Protein AF-A0A3L7ZIE4-F1 (afdb_monomer_lite)

Organism: Parabacteroides distasonis (NCBI:txid823)

Radius of gyration: 24.06 Å; chains: 1; bounding box: 63×43×55 Å

pLDDT: mean 78.97, std 18.94, range [35.62, 97.81]

Sequence (149 aa):
MTKRKLSDFELNKENPFAKQALVNIGSALVSKSVKGTNKDESAILKAVDGNGEILGNSVFIRNKAVDTESFAKFFLAGFKAFFDLKPASIKVFKYILGQLKPNQDSFMFFMDECKEETGYSEVSIFRALGELCSAEIIARGRADIEYYI

Structure (mmCIF, N/CA/C/O backbone):
data_AF-A0A3L7ZIE4-F1
#
_entry.id   AF-A0A3L7ZIE4-F1
#
loop_
_atom_site.group_PDB
_atom_site.id
_atom_site.type_symbol
_atom_site.label_atom_id
_atom_site.label_alt_id
_atom_site.label_comp_id
_atom_site.label_asym_id
_atom_site.label_entity_id
_atom_site.label_seq_id
_atom_site.pdbx_PDB_ins_code
_atom_site.Cartn_x
_atom_site.Cartn_y
_atom_site.Cartn_z
_atom_site.occupancy
_atom_site.B_iso_or_equiv
_atom_site.auth_seq_id
_atom_site.auth_comp_id
_atom_site.auth_asym_id
_atom_site.auth_atom_id
_atom_site.pdbx_PDB_model_num
ATOM 1 N N . MET A 1 1 ? 19.463 -10.732 -2.008 1.00 48.50 1 MET A N 1
ATOM 2 C CA . MET A 1 1 ? 18.109 -11.254 -2.288 1.00 48.50 1 MET A CA 1
ATOM 3 C C . MET A 1 1 ? 17.791 -11.008 -3.751 1.00 48.50 1 MET A C 1
ATOM 5 O O . MET A 1 1 ? 17.935 -9.879 -4.210 1.00 48.50 1 MET A O 1
ATOM 9 N N . THR A 1 2 ? 17.455 -12.048 -4.507 1.00 50.16 2 THR A N 1
ATOM 10 C CA . THR A 1 2 ? 17.083 -11.929 -5.923 1.00 50.16 2 THR A CA 1
ATOM 11 C C . THR A 1 2 ? 15.807 -11.093 -6.016 1.00 50.16 2 THR A C 1
ATOM 13 O O . THR A 1 2 ? 14.795 -11.472 -5.432 1.00 50.16 2 THR A O 1
ATOM 16 N N . LYS A 1 3 ? 15.863 -9.927 -6.674 1.00 62.47 3 LYS A N 1
ATOM 17 C CA . LYS A 1 3 ? 14.702 -9.037 -6.832 1.00 62.47 3 LYS A CA 1
ATOM 18 C C . LYS A 1 3 ? 13.630 -9.762 -7.648 1.00 62.47 3 LYS A C 1
ATOM 20 O O . LYS A 1 3 ? 13.788 -9.887 -8.861 1.00 62.47 3 LYS A O 1
ATOM 25 N N . ARG A 1 4 ? 12.576 -10.236 -6.983 1.00 79.50 4 ARG A N 1
ATOM 26 C CA . ARG A 1 4 ? 11.387 -10.781 -7.646 1.00 79.50 4 ARG A CA 1
ATOM 27 C C . ARG A 1 4 ? 10.641 -9.647 -8.337 1.00 79.50 4 ARG A C 1
ATOM 29 O O . ARG A 1 4 ? 10.575 -8.529 -7.821 1.00 79.50 4 ARG A O 1
ATOM 36 N N . LYS A 1 5 ? 10.129 -9.916 -9.529 1.00 89.12 5 LYS A N 1
ATOM 37 C CA . LYS A 1 5 ? 9.246 -9.000 -10.252 1.00 89.12 5 LYS A CA 1
ATOM 38 C C . LYS A 1 5 ? 7.830 -9.159 -9.7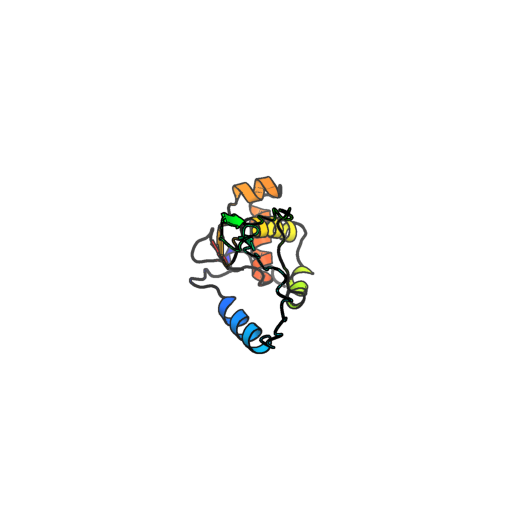14 1.00 89.12 5 LYS A C 1
ATOM 40 O O . LYS A 1 5 ? 7.485 -10.203 -9.177 1.00 89.12 5 LYS A O 1
ATOM 45 N N . LEU A 1 6 ? 6.987 -8.146 -9.910 1.00 92.12 6 LEU A N 1
ATOM 46 C CA . LEU A 1 6 ? 5.582 -8.207 -9.494 1.00 92.12 6 LEU A CA 1
ATOM 47 C C . LEU A 1 6 ? 4.835 -9.412 -10.102 1.00 92.12 6 LEU A C 1
ATOM 49 O O . LEU A 1 6 ? 4.017 -10.035 -9.434 1.00 92.12 6 LEU A O 1
ATOM 53 N N . SER A 1 7 ? 5.164 -9.772 -11.344 1.00 91.12 7 SER A N 1
ATOM 54 C CA . SER A 1 7 ? 4.608 -10.935 -12.047 1.00 91.12 7 SER A CA 1
ATOM 55 C C . SER A 1 7 ? 4.915 -12.275 -11.382 1.00 91.12 7 SER A C 1
ATOM 57 O O . SER A 1 7 ? 4.198 -13.237 -11.624 1.00 91.12 7 SER A O 1
ATOM 59 N N . ASP A 1 8 ? 5.975 -12.343 -10.573 1.00 92.75 8 ASP A N 1
ATOM 60 C CA . ASP A 1 8 ? 6.412 -13.579 -9.921 1.00 92.75 8 ASP A CA 1
ATOM 61 C C . ASP A 1 8 ? 5.555 -13.896 -8.681 1.00 92.75 8 ASP A C 1
ATOM 63 O O . ASP A 1 8 ? 5.686 -14.969 -8.097 1.00 92.75 8 ASP A O 1
ATOM 67 N N . PHE A 1 9 ? 4.697 -12.959 -8.258 1.00 93.69 9 PHE A N 1
ATOM 68 C CA . PHE A 1 9 ? 3.767 -13.133 -7.147 1.00 93.69 9 PHE A CA 1
ATOM 69 C C . PHE A 1 9 ? 2.410 -13.629 -7.646 1.00 93.69 9 PHE A C 1
ATOM 71 O O . PHE A 1 9 ? 1.852 -13.095 -8.612 1.00 93.69 9 PHE A O 1
ATOM 78 N N . GLU A 1 10 ? 1.875 -14.628 -6.946 1.00 93.31 10 GLU A N 1
ATOM 79 C CA . GLU A 1 10 ? 0.582 -15.248 -7.232 1.00 93.31 10 GLU A CA 1
ATOM 80 C C . GLU A 1 10 ? -0.589 -14.295 -6.948 1.00 93.31 10 GLU A C 1
ATOM 82 O O . GLU A 1 10 ? -0.519 -13.434 -6.068 1.00 93.31 10 GLU A O 1
ATOM 87 N N . LEU A 1 11 ? -1.676 -14.466 -7.704 1.00 95.19 11 LEU A N 1
ATOM 88 C CA . LEU A 1 11 ? -2.951 -13.793 -7.459 1.00 95.19 11 LEU A CA 1
ATOM 89 C C . LEU A 1 11 ? -3.705 -14.525 -6.344 1.00 95.19 11 LEU A C 1
ATOM 91 O O . LEU A 1 11 ? -3.898 -15.741 -6.418 1.00 95.19 11 LEU A O 1
ATOM 95 N N . ASN A 1 12 ? -4.171 -13.791 -5.336 1.00 95.44 12 ASN A N 1
ATOM 96 C CA . ASN A 1 12 ? -4.867 -14.363 -4.187 1.00 95.44 12 ASN A CA 1
ATOM 97 C C . ASN A 1 12 ? -6.378 -14.133 -4.299 1.00 95.44 12 ASN A C 1
ATOM 99 O O . ASN A 1 12 ? -6.830 -13.016 -4.535 1.00 95.44 12 ASN A O 1
ATOM 103 N N . LYS A 1 13 ? -7.178 -15.190 -4.103 1.00 92.38 13 LYS A N 1
ATOM 104 C CA . LYS A 1 13 ? -8.650 -15.077 -4.045 1.00 92.38 13 LYS A CA 1
ATOM 105 C C . LYS A 1 13 ? -9.156 -14.507 -2.717 1.00 92.38 13 LYS A C 1
ATOM 107 O O . LYS A 1 13 ? -10.253 -13.963 -2.673 1.00 92.38 13 LYS A O 1
ATOM 112 N N . GLU A 1 14 ? -8.374 -14.684 -1.658 1.00 91.31 14 GLU A N 1
ATOM 113 C CA . GLU A 1 14 ? -8.664 -14.256 -0.291 1.00 91.31 14 GLU A CA 1
ATOM 114 C C . GLU A 1 14 ? -7.427 -13.564 0.284 1.00 91.31 14 GLU A C 1
ATOM 116 O O . GLU A 1 14 ? -6.312 -13.830 -0.167 1.00 91.31 14 GLU A O 1
ATOM 121 N N . ASN A 1 15 ? -7.606 -12.713 1.297 1.00 91.69 15 ASN A N 1
ATOM 122 C CA . ASN A 1 15 ? -6.498 -11.994 1.914 1.00 91.69 15 ASN A CA 1
ATOM 123 C C . ASN A 1 15 ? -5.513 -12.964 2.614 1.00 91.69 15 ASN A C 1
ATOM 125 O O . ASN A 1 15 ? -5.889 -13.602 3.607 1.00 91.69 15 ASN A O 1
ATOM 129 N N . PRO A 1 16 ? -4.242 -13.056 2.170 1.00 91.31 16 PRO A N 1
ATOM 130 C CA . PRO A 1 16 ? -3.253 -13.924 2.807 1.00 91.31 16 PRO A CA 1
ATOM 131 C C . PRO A 1 16 ? -2.863 -13.464 4.224 1.00 91.31 16 PRO A C 1
ATOM 133 O O . PRO A 1 16 ? -2.457 -14.290 5.043 1.00 91.31 16 PRO A O 1
ATOM 136 N N . PHE A 1 17 ? -3.039 -12.181 4.553 1.00 88.06 17 PHE A N 1
ATOM 137 C CA . PHE A 1 17 ? -2.705 -11.606 5.861 1.00 88.06 17 PHE A CA 1
ATOM 138 C C . PHE A 1 17 ? -3.762 -11.897 6.935 1.00 88.06 17 PHE A C 1
ATOM 140 O O . PHE A 1 17 ? -3.443 -11.936 8.127 1.00 88.06 17 PHE A O 1
ATOM 147 N N . ALA A 1 18 ? -5.009 -12.179 6.538 1.00 81.38 18 ALA A N 1
ATOM 148 C CA . ALA A 1 18 ? -6.122 -12.381 7.468 1.00 81.38 18 ALA A CA 1
ATOM 149 C C . ALA A 1 18 ? -5.863 -13.524 8.465 1.00 81.38 18 ALA A C 1
ATOM 151 O O . ALA A 1 18 ? -6.157 -13.407 9.657 1.00 81.38 18 ALA A O 1
ATOM 152 N N . LYS A 1 19 ? -5.248 -14.623 8.006 1.00 71.06 19 LYS A N 1
ATOM 153 C CA . LYS A 1 19 ? -4.941 -15.779 8.865 1.00 71.06 19 LYS A CA 1
ATOM 154 C C . LYS A 1 19 ? -3.894 -15.446 9.930 1.00 71.06 19 LYS A C 1
ATOM 156 O O . LYS A 1 19 ? -4.061 -15.843 11.079 1.00 71.06 19 LYS A O 1
ATOM 161 N N . GLN A 1 20 ? -2.846 -14.702 9.574 1.00 66.88 20 GLN A N 1
ATOM 162 C CA . GLN A 1 20 ? -1.809 -14.283 10.525 1.00 66.88 20 GLN A CA 1
ATOM 163 C C . GLN A 1 20 ? -2.333 -13.240 11.521 1.00 66.88 20 GLN A C 1
ATOM 165 O O . GLN A 1 20 ? -2.008 -13.302 12.709 1.00 66.88 20 GLN A O 1
ATOM 170 N N . ALA A 1 21 ? -3.192 -12.320 11.072 1.00 64.38 21 ALA A N 1
ATOM 171 C CA . ALA A 1 21 ? -3.787 -11.300 11.931 1.00 64.38 21 ALA A CA 1
ATOM 172 C C . ALA A 1 21 ? -4.634 -11.907 13.065 1.00 64.38 21 ALA A C 1
ATOM 174 O O . ALA A 1 21 ? -4.510 -11.483 14.215 1.00 64.38 21 ALA A O 1
ATOM 175 N N . LEU A 1 22 ? -5.438 -12.939 12.778 1.00 59.56 22 LEU A N 1
ATOM 176 C CA . LEU A 1 22 ? -6.265 -13.621 13.784 1.00 59.56 22 LEU A CA 1
ATOM 177 C C . LEU A 1 22 ? -5.433 -14.247 14.915 1.00 59.56 22 LEU A C 1
ATOM 179 O O . LEU A 1 22 ? -5.803 -14.136 16.086 1.00 59.56 22 LEU A O 1
ATOM 183 N N . VAL A 1 23 ? -4.288 -14.852 14.583 1.00 58.88 23 VAL A N 1
ATOM 184 C CA . VAL A 1 23 ? -3.374 -15.444 15.577 1.00 58.88 23 VAL A CA 1
ATOM 185 C C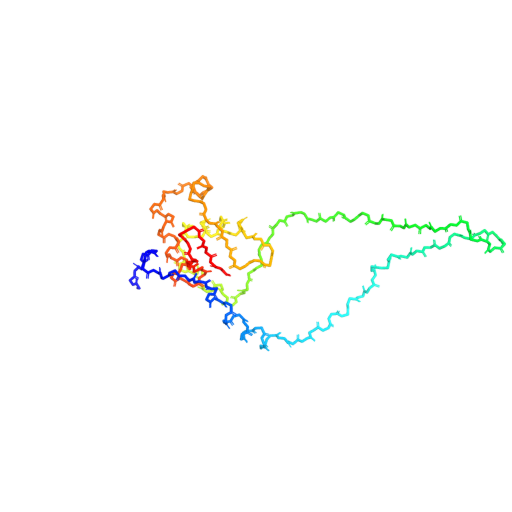 . VAL A 1 23 ? -2.777 -14.364 16.484 1.00 58.88 23 VAL A C 1
ATOM 187 O O . VAL A 1 23 ? -2.733 -14.532 17.704 1.00 58.88 23 VAL A O 1
ATOM 190 N N . ASN A 1 24 ? -2.393 -13.219 15.915 1.00 57.06 24 ASN A N 1
ATOM 191 C CA . ASN A 1 24 ? -1.818 -12.112 16.678 1.00 57.06 24 ASN A CA 1
ATOM 192 C C . ASN A 1 24 ? -2.855 -11.426 17.586 1.00 57.06 24 ASN A C 1
ATOM 194 O O . ASN A 1 24 ? -2.551 -11.134 18.744 1.00 57.06 24 ASN A O 1
ATOM 198 N N . ILE A 1 25 ? -4.094 -11.231 17.116 1.00 55.44 25 ILE A N 1
ATOM 199 C CA . ILE A 1 25 ? -5.181 -10.638 17.917 1.00 55.44 25 ILE A CA 1
ATOM 200 C C . ILE A 1 25 ? -5.531 -11.524 19.118 1.00 55.44 25 ILE A C 1
ATOM 202 O O . ILE A 1 25 ? -5.680 -11.007 20.226 1.00 55.44 25 ILE A O 1
ATOM 206 N N . GLY A 1 26 ? -5.602 -12.848 18.933 1.00 50.28 26 GLY A N 1
ATOM 207 C CA . GLY A 1 26 ? -5.886 -13.792 20.021 1.00 50.28 26 GLY A CA 1
ATOM 208 C C . GLY A 1 26 ? -4.897 -13.689 21.189 1.00 50.28 26 GLY A C 1
ATOM 209 O O . GLY A 1 26 ? -5.289 -13.836 22.342 1.00 50.28 26 GLY A O 1
ATOM 210 N N . SER A 1 27 ? -3.634 -13.355 20.902 1.00 50.50 27 SER A N 1
ATOM 211 C CA . SER A 1 27 ? -2.595 -13.137 21.920 1.00 50.50 27 SER A CA 1
ATOM 212 C C . SER A 1 27 ? -2.606 -11.735 22.555 1.00 50.50 27 SER A C 1
ATOM 214 O O . SER A 1 27 ? -2.110 -11.560 23.667 1.00 50.50 27 SER A O 1
ATOM 216 N N . ALA A 1 28 ? -3.182 -10.735 21.875 1.00 48.81 28 ALA A N 1
ATOM 217 C CA . ALA A 1 28 ? -3.180 -9.326 22.282 1.00 48.81 28 ALA A CA 1
ATOM 218 C C . ALA A 1 28 ? -4.480 -8.862 22.967 1.00 48.81 28 ALA A C 1
ATOM 220 O O . ALA A 1 28 ? -4.531 -7.741 23.480 1.00 48.81 28 ALA A O 1
ATOM 221 N N . LEU A 1 29 ? -5.518 -9.707 23.014 1.00 44.50 29 LEU A N 1
ATOM 222 C CA . LEU A 1 29 ? -6.772 -9.484 23.747 1.00 44.50 29 LEU A CA 1
ATOM 223 C C . LEU A 1 29 ? -6.567 -9.553 25.275 1.00 44.50 29 LEU A C 1
ATOM 225 O O . LEU A 1 29 ? -7.247 -10.278 25.993 1.00 44.50 29 LEU A O 1
ATOM 229 N N . VAL A 1 30 ? -5.652 -8.749 25.814 1.00 46.59 30 VAL A N 1
ATOM 230 C CA . VAL A 1 30 ? -5.733 -8.342 27.215 1.00 46.59 30 VAL A CA 1
ATOM 231 C C . VAL A 1 30 ? -6.787 -7.247 27.250 1.00 46.59 30 VAL A C 1
ATOM 233 O O . VAL A 1 30 ? -6.523 -6.109 26.863 1.00 46.59 30 VAL A O 1
ATOM 236 N N . SER A 1 31 ? -8.007 -7.598 27.658 1.00 49.03 31 SER A N 1
ATOM 237 C CA . SER A 1 31 ? -9.114 -6.657 27.816 1.00 49.03 31 SER A CA 1
ATOM 238 C C . SER A 1 31 ? -8.735 -5.568 28.826 1.00 49.03 31 SER A C 1
ATOM 240 O O . SER A 1 31 ? -8.995 -5.675 30.025 1.00 49.03 31 SER A O 1
ATOM 242 N N . LYS A 1 32 ? -8.110 -4.484 28.367 1.00 48.44 32 LYS A N 1
ATOM 243 C CA . LYS A 1 32 ? -8.054 -3.252 29.145 1.00 48.44 32 LYS A CA 1
ATOM 244 C C . LYS A 1 32 ? -9.423 -2.608 29.028 1.00 48.44 32 LYS A C 1
ATOM 246 O O . LYS A 1 32 ? -9.708 -1.893 28.074 1.00 48.44 32 LYS A O 1
ATOM 251 N N . SER A 1 33 ? -10.268 -2.892 30.014 1.00 41.12 33 SER A N 1
ATOM 252 C CA . SER A 1 33 ? -11.475 -2.120 30.279 1.00 41.12 33 SER A CA 1
ATOM 253 C C . SER A 1 33 ? -11.049 -0.690 30.601 1.00 41.12 33 SER A C 1
ATOM 255 O O . SER A 1 33 ? -10.780 -0.346 31.752 1.00 41.12 33 SER A O 1
ATOM 257 N N . VAL A 1 34 ? -10.950 0.152 29.577 1.00 46.12 34 VAL A N 1
ATOM 258 C CA . VAL A 1 34 ? -10.878 1.593 29.773 1.00 46.12 34 VAL A CA 1
ATOM 259 C C . VAL A 1 34 ? -12.256 1.984 30.285 1.00 46.12 34 VAL A C 1
ATOM 261 O O . VAL A 1 34 ? -13.220 2.013 29.524 1.00 46.12 34 VAL A O 1
ATOM 264 N N . LYS A 1 35 ? -12.373 2.226 31.597 1.00 35.62 35 LYS A N 1
ATOM 265 C CA . LYS A 1 35 ? -13.508 2.974 32.137 1.00 35.62 35 LYS A CA 1
ATOM 266 C C . LYS A 1 35 ? -13.452 4.338 31.465 1.00 35.62 35 LYS A C 1
ATOM 268 O O . LYS A 1 35 ? -12.715 5.213 31.911 1.00 35.62 35 LYS A O 1
ATOM 273 N N . GLY A 1 36 ? -14.196 4.495 30.374 1.00 36.59 36 GLY A N 1
ATOM 274 C CA . GLY A 1 36 ? -14.615 5.809 29.937 1.00 36.59 36 GLY A CA 1
ATOM 275 C C . GLY A 1 36 ? -15.280 6.434 31.148 1.00 36.59 36 GLY A C 1
ATOM 276 O O . GLY A 1 36 ? -16.306 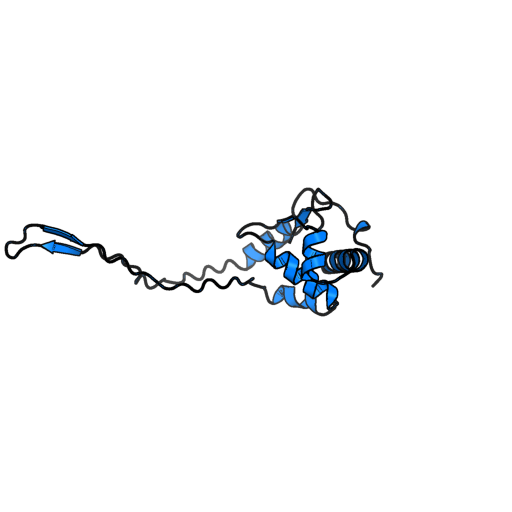5.951 31.626 1.00 36.59 36 GLY A O 1
ATOM 277 N N . THR A 1 37 ? -14.651 7.445 31.729 1.00 39.19 37 THR A N 1
ATOM 278 C CA . THR A 1 37 ? -15.372 8.417 32.531 1.00 39.19 37 THR A CA 1
ATOM 279 C C . THR A 1 37 ? -16.389 9.013 31.572 1.00 39.19 37 THR A C 1
ATOM 281 O O . THR A 1 37 ? -16.068 9.927 30.818 1.00 39.19 37 THR A O 1
ATOM 284 N N . ASN A 1 38 ? -17.579 8.410 31.528 1.00 44.94 38 ASN A N 1
ATOM 285 C CA . ASN A 1 38 ? -18.740 8.908 30.813 1.00 44.94 38 ASN A CA 1
ATOM 286 C C . ASN A 1 38 ? -19.019 10.316 31.348 1.00 44.94 38 ASN A C 1
ATOM 288 O O . ASN A 1 38 ? -19.697 10.496 32.350 1.00 44.94 38 ASN A O 1
ATOM 292 N N . LYS A 1 39 ? -18.408 11.312 30.712 1.00 45.97 39 LYS A N 1
ATOM 293 C CA . LYS A 1 39 ? -18.842 12.707 30.723 1.00 45.97 39 LYS A CA 1
ATOM 294 C C . LYS A 1 39 ? -19.372 13.104 29.342 1.00 45.97 39 LYS A C 1
ATOM 296 O O . LYS A 1 39 ? -19.445 14.288 29.038 1.00 45.97 39 LYS A O 1
ATOM 301 N N . ASP A 1 40 ? -19.768 12.117 28.540 1.00 45.69 40 ASP A N 1
ATOM 302 C CA . ASP A 1 40 ? -20.661 12.293 27.392 1.00 45.69 40 ASP A CA 1
ATOM 303 C C . ASP A 1 40 ? -22.113 12.089 27.853 1.00 45.69 40 ASP A C 1
ATOM 305 O O . ASP A 1 40 ? -22.888 11.326 27.282 1.00 45.69 40 ASP A O 1
ATOM 309 N N . GLU A 1 41 ? -22.485 12.753 28.949 1.00 49.41 41 GLU A N 1
ATOM 310 C CA . GLU A 1 41 ? -23.886 12.886 29.323 1.00 49.41 41 GLU A CA 1
ATOM 311 C C . GLU A 1 41 ? -24.500 13.955 28.419 1.00 49.41 41 GLU A C 1
ATOM 313 O O . GLU A 1 41 ? -24.336 15.158 28.636 1.00 49.41 41 GLU A O 1
ATOM 318 N N . SER A 1 42 ? -25.245 13.528 27.401 1.00 46.69 42 SER A N 1
ATOM 319 C CA . SER A 1 42 ? -26.340 14.340 26.882 1.00 46.69 42 SER A CA 1
ATOM 320 C C . SER A 1 42 ? -27.371 14.482 28.007 1.00 46.69 42 SER A C 1
ATOM 322 O O . SER A 1 42 ? -28.314 13.696 28.109 1.00 46.69 42 SER A O 1
ATOM 324 N N . ALA A 1 43 ? -27.148 15.432 28.914 1.00 51.78 43 ALA A N 1
ATOM 325 C CA . ALA A 1 43 ? -28.082 15.737 29.983 1.00 51.78 43 ALA A CA 1
ATOM 326 C C . ALA A 1 43 ? -29.333 16.367 29.358 1.00 51.78 43 ALA A C 1
ATOM 328 O O . ALA A 1 43 ? -29.333 17.536 28.969 1.00 51.78 43 ALA A O 1
ATOM 329 N N . ILE A 1 44 ? -30.399 15.576 29.221 1.00 52.00 44 ILE A N 1
ATOM 330 C CA . ILE A 1 44 ? -31.727 16.096 28.896 1.00 52.00 44 ILE A CA 1
ATOM 331 C C . ILE A 1 44 ? -32.232 16.777 30.167 1.00 52.00 44 ILE A C 1
ATOM 333 O O . ILE A 1 44 ? -32.661 16.107 31.108 1.00 52.00 44 ILE A O 1
ATOM 337 N N . LEU A 1 45 ? -32.147 18.106 30.222 1.00 57.88 45 LEU A N 1
ATOM 338 C CA . LEU A 1 45 ? -32.737 18.868 31.318 1.00 57.88 45 LEU A CA 1
ATOM 339 C C . LEU A 1 45 ? -34.220 19.097 31.011 1.00 57.88 45 LEU A C 1
ATOM 341 O O . LEU A 1 45 ? -34.578 19.613 29.948 1.00 57.88 45 LEU A O 1
ATOM 345 N N . LYS A 1 46 ? -35.088 18.712 31.950 1.00 55.25 46 LYS A N 1
ATOM 346 C CA . LYS A 1 46 ? -36.509 19.077 31.929 1.00 55.25 46 LYS A CA 1
ATOM 347 C C . LYS A 1 46 ? -36.649 20.474 32.524 1.00 55.25 46 LYS A C 1
ATOM 349 O O . LYS A 1 46 ? -36.287 20.678 33.680 1.00 55.25 46 LYS A O 1
ATOM 354 N N . ALA A 1 47 ? -37.150 21.425 31.743 1.00 59.56 47 ALA A N 1
ATOM 355 C CA . ALA A 1 47 ? -37.501 22.741 32.260 1.00 59.56 47 ALA A CA 1
ATOM 356 C C . ALA A 1 47 ? -38.827 22.625 33.025 1.00 59.56 47 ALA A C 1
ATOM 358 O O . ALA A 1 47 ? -39.804 22.126 32.466 1.00 59.56 47 ALA A O 1
ATOM 359 N N . VAL A 1 48 ? -38.853 23.057 34.288 1.00 61.59 48 VAL A N 1
ATOM 360 C CA . VAL A 1 48 ? -40.065 23.116 35.121 1.00 61.59 48 VAL A CA 1
ATOM 361 C C . VAL A 1 48 ? -40.345 24.555 35.546 1.00 61.59 48 VAL A C 1
ATOM 363 O O . VAL A 1 48 ? -39.405 25.332 35.725 1.00 61.59 48 VAL A O 1
ATOM 366 N N . ASP A 1 49 ? -41.619 24.920 35.667 1.00 61.38 49 ASP A N 1
ATOM 367 C CA . ASP A 1 49 ? -42.039 26.219 36.200 1.00 61.38 49 ASP A CA 1
ATOM 368 C C . ASP A 1 49 ? -41.915 26.276 37.742 1.00 61.38 49 ASP A C 1
ATOM 370 O O . ASP A 1 49 ? -41.543 25.296 38.392 1.00 61.38 49 ASP A O 1
ATOM 374 N N . GLY A 1 50 ? -42.234 27.424 38.351 1.00 63.94 50 GLY A N 1
ATOM 375 C CA . GLY A 1 50 ? -42.170 27.611 39.809 1.00 63.94 50 GLY A CA 1
ATOM 376 C C . GLY A 1 50 ? -43.125 26.729 40.633 1.00 63.94 50 GLY A C 1
ATOM 377 O O . GLY A 1 50 ? -42.934 26.615 41.842 1.00 63.94 50 GLY A O 1
ATOM 378 N N . ASN A 1 51 ? -44.108 26.088 39.994 1.00 70.19 51 ASN A N 1
ATOM 379 C CA . ASN A 1 51 ? -45.069 25.154 40.586 1.00 70.19 51 ASN A CA 1
ATOM 380 C C . ASN A 1 51 ? -44.730 23.680 40.284 1.00 70.19 51 ASN A C 1
ATOM 382 O O . ASN A 1 51 ? -45.397 22.778 40.792 1.00 70.19 51 ASN A O 1
ATOM 386 N N . GLY A 1 52 ? -43.684 23.422 39.493 1.00 61.47 52 GLY A N 1
ATOM 387 C CA . GLY A 1 52 ? -43.219 22.084 39.137 1.00 61.47 52 GLY A CA 1
ATOM 388 C C . GLY A 1 52 ? -43.818 21.507 37.849 1.00 61.47 52 GLY A C 1
ATOM 389 O O . GLY A 1 52 ? -43.587 20.328 37.569 1.00 61.47 52 GLY A O 1
ATOM 390 N N . GLU A 1 53 ? -44.549 22.288 37.045 1.00 65.25 53 GLU A N 1
ATOM 391 C CA . GLU A 1 53 ? -45.075 21.816 35.756 1.00 65.25 53 GLU A CA 1
ATOM 392 C C . GLU A 1 53 ? -43.988 21.815 34.672 1.00 65.25 53 GLU A C 1
ATOM 394 O O . GLU A 1 53 ? -43.212 22.760 34.539 1.00 65.25 53 GLU A O 1
ATOM 399 N N . ILE A 1 54 ? -43.912 20.736 33.882 1.00 66.00 54 ILE A N 1
ATOM 400 C CA . ILE A 1 54 ? -42.876 20.553 32.854 1.00 66.00 54 ILE A CA 1
ATOM 401 C C . ILE A 1 54 ? -43.206 21.418 31.631 1.00 66.00 54 ILE A C 1
ATOM 403 O O . ILE A 1 54 ? -44.131 21.118 30.881 1.00 66.00 54 ILE A O 1
ATOM 407 N N . LEU A 1 55 ? -42.395 22.450 31.397 1.00 59.66 55 LEU A N 1
ATOM 408 C CA . LEU A 1 55 ? -42.535 23.407 30.294 1.00 59.66 55 LEU A CA 1
ATOM 409 C C . LEU A 1 55 ? -41.900 22.915 28.980 1.00 59.66 55 LEU A C 1
ATOM 411 O O . LEU A 1 55 ? -42.217 23.428 27.909 1.00 59.66 55 LEU A O 1
ATOM 415 N N . GLY A 1 56 ? -41.005 21.921 29.036 1.00 59.28 56 GLY A N 1
ATOM 416 C CA . GLY A 1 56 ? -40.394 21.309 27.852 1.00 59.28 56 GLY A CA 1
ATOM 417 C C . GLY A 1 56 ? -39.051 20.624 28.120 1.00 59.28 56 GLY A C 1
ATOM 418 O O . GLY A 1 56 ? -38.481 20.727 29.208 1.00 59.28 56 GLY A O 1
ATOM 419 N N . ASN A 1 57 ? -38.530 19.918 27.110 1.00 60.22 57 ASN A N 1
ATOM 420 C CA . ASN A 1 57 ? -37.196 19.310 27.142 1.00 60.22 57 ASN A CA 1
ATOM 421 C C . ASN A 1 57 ? -36.187 20.255 26.479 1.00 60.22 57 ASN A C 1
ATOM 423 O O . ASN A 1 57 ? -36.372 20.626 25.321 1.00 60.22 57 ASN A O 1
ATOM 427 N N . SER A 1 58 ? -35.110 20.610 27.182 1.00 54.53 58 SER A N 1
ATOM 428 C CA . SER A 1 58 ? -33.992 21.362 26.604 1.00 54.53 58 SER A CA 1
ATOM 429 C C . SER A 1 58 ? -32.842 20.409 26.275 1.00 54.53 58 SER A C 1
ATOM 431 O O . SER A 1 58 ? -32.424 19.616 27.123 1.00 54.53 58 SER A O 1
ATOM 433 N N . VAL A 1 59 ? -32.341 20.462 25.036 1.00 52.38 59 VAL A N 1
ATOM 434 C CA . VAL A 1 59 ? -31.215 19.642 24.562 1.00 52.38 59 VAL A CA 1
ATOM 435 C C . VAL A 1 59 ? -30.011 20.546 24.327 1.00 52.38 59 VAL A C 1
ATOM 437 O O . VAL A 1 59 ? -30.051 21.443 23.488 1.00 52.38 59 VAL A O 1
ATOM 440 N N . PHE A 1 60 ? -28.914 20.287 25.037 1.00 56.75 60 PHE A N 1
ATOM 441 C CA . PHE A 1 60 ? -27.638 20.948 24.777 1.00 56.75 60 PHE A CA 1
ATOM 442 C C . PHE A 1 60 ? -26.896 20.222 23.651 1.00 56.75 60 PHE A C 1
ATOM 444 O O . PHE A 1 60 ? -26.343 19.142 23.852 1.00 56.75 60 PHE A O 1
ATOM 451 N N . ILE A 1 61 ? -26.863 20.823 22.459 1.00 56.38 61 ILE A N 1
ATOM 452 C CA . ILE A 1 61 ? -26.050 20.332 21.340 1.00 56.38 61 ILE A CA 1
ATOM 453 C C . ILE A 1 61 ? -24.649 20.929 21.479 1.00 56.38 61 ILE A C 1
ATOM 455 O O . ILE A 1 61 ? -24.428 22.111 21.210 1.00 56.38 61 ILE A O 1
ATOM 459 N N . ARG A 1 62 ? -23.684 20.119 21.922 1.00 59.09 62 ARG A N 1
ATOM 460 C CA . ARG A 1 62 ? -22.279 20.531 21.974 1.00 59.09 62 ARG A CA 1
ATOM 461 C C . ARG A 1 62 ? -21.616 20.250 20.629 1.00 59.09 62 ARG A C 1
ATOM 463 O O . ARG A 1 62 ? -21.221 19.122 20.350 1.00 59.09 62 ARG A O 1
ATOM 470 N N . ASN A 1 63 ? -21.442 21.290 19.820 1.00 54.69 63 ASN A N 1
ATOM 471 C CA . ASN A 1 63 ? -20.626 21.209 18.611 1.00 54.69 63 ASN A CA 1
ATOM 472 C C . ASN A 1 63 ? -19.150 21.087 19.022 1.00 54.69 63 ASN A C 1
ATOM 474 O O . ASN A 1 63 ? -18.569 22.030 19.561 1.00 54.69 63 ASN A O 1
ATOM 478 N N . LYS A 1 64 ? -18.548 19.912 18.823 1.00 66.44 64 LYS A N 1
ATOM 479 C CA . LYS A 1 64 ? -17.115 19.697 19.040 1.00 66.44 64 LYS A CA 1
ATOM 480 C C . LYS A 1 64 ? -16.405 19.889 17.705 1.00 66.44 64 LYS A C 1
ATOM 482 O O . LYS A 1 64 ? -16.663 19.137 16.771 1.00 66.44 64 LYS A O 1
ATOM 487 N N . ALA A 1 65 ? -15.522 20.882 17.624 1.00 58.59 65 ALA A N 1
ATOM 488 C CA . ALA A 1 65 ? -14.572 20.970 16.524 1.00 58.59 65 ALA A CA 1
ATOM 489 C C . ALA A 1 65 ? -13.687 19.719 16.587 1.00 58.59 65 ALA A C 1
ATOM 491 O O . ALA A 1 65 ? -12.928 19.532 17.540 1.00 58.59 65 ALA A O 1
ATOM 492 N N . VAL A 1 66 ? -13.889 18.814 15.638 1.00 65.75 66 VAL A N 1
ATOM 493 C CA . VAL A 1 66 ? -13.077 17.613 15.471 1.00 65.75 66 VAL A CA 1
ATOM 494 C C . VAL A 1 66 ? -12.031 17.900 14.411 1.00 65.75 66 VAL A C 1
ATOM 496 O O . VAL A 1 66 ? -12.327 18.537 13.401 1.00 65.75 66 VAL A O 1
ATOM 499 N N . ASP A 1 67 ? -10.807 17.464 14.678 1.00 65.12 67 ASP A N 1
ATOM 500 C CA . ASP A 1 67 ? -9.747 17.480 13.684 1.00 65.12 67 ASP A CA 1
ATOM 501 C C . ASP A 1 67 ? -10.158 16.585 12.504 1.00 65.12 67 ASP A C 1
ATOM 503 O O . ASP A 1 67 ? -10.678 15.483 12.703 1.00 65.12 67 ASP A O 1
ATOM 507 N N . THR A 1 68 ? -9.987 17.100 11.291 1.00 70.69 68 THR A N 1
ATOM 508 C CA . THR A 1 68 ? -10.381 16.426 10.043 1.00 70.69 68 THR A CA 1
ATOM 509 C C . THR A 1 68 ? -9.189 15.796 9.330 1.00 70.69 68 THR A C 1
ATOM 511 O O . THR A 1 68 ? -9.360 15.169 8.283 1.00 70.69 68 THR A O 1
ATOM 514 N N . GLU A 1 69 ? -7.984 15.933 9.891 1.00 77.88 69 GLU A N 1
ATOM 515 C CA . GLU A 1 69 ? -6.788 15.316 9.339 1.00 77.88 69 GLU A CA 1
ATOM 516 C C . GLU A 1 69 ? -6.896 13.784 9.338 1.00 77.88 69 GLU A C 1
ATOM 518 O O . GLU A 1 69 ? -7.261 13.135 10.322 1.00 77.88 69 GLU A O 1
ATOM 523 N N . SER A 1 70 ? -6.570 13.191 8.190 1.00 75.69 70 SER A N 1
ATOM 524 C CA . SER A 1 70 ? -6.537 11.741 8.017 1.00 75.69 70 SER A CA 1
ATOM 525 C C . SER A 1 70 ? -5.160 11.205 8.383 1.00 75.69 70 SER A C 1
ATOM 527 O O . SER A 1 70 ? -4.141 11.712 7.918 1.00 75.69 70 SER A O 1
ATOM 529 N N . PHE A 1 71 ? -5.125 10.140 9.180 1.00 80.88 71 PHE A N 1
ATOM 530 C CA . PHE A 1 71 ? -3.887 9.475 9.570 1.00 80.88 71 PHE A CA 1
ATOM 531 C C . PHE A 1 71 ? -4.027 7.955 9.461 1.00 80.88 71 PHE A C 1
ATOM 533 O O . PHE A 1 71 ? -5.089 7.389 9.723 1.00 80.88 71 PHE A O 1
ATOM 540 N N . ALA A 1 72 ? -2.929 7.284 9.116 1.00 81.25 72 ALA A N 1
ATOM 541 C CA . ALA A 1 72 ? -2.831 5.830 9.137 1.00 81.25 72 ALA A CA 1
ATOM 542 C C . ALA A 1 72 ? -2.080 5.386 10.399 1.00 81.25 72 ALA A C 1
ATOM 544 O O . ALA A 1 72 ? -1.006 5.903 10.711 1.00 81.25 72 ALA A O 1
ATOM 545 N N . LYS A 1 73 ? -2.638 4.425 11.145 1.00 81.75 73 LYS A N 1
ATOM 546 C CA . LYS A 1 73 ? -1.951 3.827 12.298 1.00 81.75 73 LYS A CA 1
ATOM 547 C C . LYS A 1 73 ? -1.042 2.707 11.823 1.00 81.75 73 LYS A C 1
ATOM 549 O O . LYS A 1 73 ? -1.479 1.830 11.087 1.00 81.75 73 LYS A O 1
ATOM 554 N N . PHE A 1 74 ? 0.191 2.706 12.313 1.00 79.44 74 PHE A N 1
ATOM 555 C CA . PHE A 1 74 ? 1.169 1.685 11.982 1.00 79.44 74 PHE A CA 1
ATOM 556 C C . PHE A 1 74 ? 1.672 0.980 13.248 1.00 79.44 74 PHE A C 1
ATOM 558 O O . PHE A 1 74 ? 2.044 1.630 14.227 1.00 79.44 74 PHE A O 1
ATOM 565 N N . PHE A 1 75 ? 1.676 -0.354 13.243 1.00 80.06 75 PHE A N 1
ATOM 566 C CA . PHE A 1 75 ? 2.171 -1.147 14.368 1.00 80.06 75 PHE A CA 1
ATOM 567 C C . PHE A 1 75 ? 3.692 -1.291 14.292 1.00 80.06 75 PHE A C 1
ATOM 569 O O . PHE A 1 75 ? 4.225 -1.797 13.308 1.00 80.06 75 PHE A O 1
ATOM 576 N N . LEU A 1 76 ? 4.396 -0.923 15.367 1.00 80.62 76 LEU A N 1
ATOM 577 C CA . LEU A 1 76 ? 5.867 -0.939 15.412 1.00 80.62 76 LEU A CA 1
ATOM 578 C C . LEU A 1 76 ? 6.482 -2.307 15.081 1.00 80.62 76 LEU A C 1
ATOM 580 O O . LEU A 1 76 ? 7.560 -2.361 14.496 1.00 80.62 76 LEU A O 1
ATOM 584 N N . ALA A 1 77 ? 5.789 -3.404 15.399 1.00 78.75 77 ALA A N 1
ATOM 585 C CA . ALA A 1 77 ? 6.235 -4.758 15.073 1.00 78.75 77 ALA A CA 1
ATOM 586 C C . ALA A 1 77 ? 6.462 -4.965 13.561 1.00 78.75 77 ALA A C 1
ATOM 588 O O . ALA A 1 77 ? 7.394 -5.667 13.177 1.00 78.75 77 ALA A O 1
ATOM 589 N N . GLY A 1 78 ? 5.665 -4.309 12.710 1.00 76.44 78 GLY A N 1
ATOM 590 C CA . GLY A 1 78 ? 5.798 -4.367 11.251 1.00 76.44 78 GLY A CA 1
ATOM 591 C C . GLY A 1 78 ? 6.822 -3.386 10.674 1.00 76.44 78 GLY A C 1
ATOM 592 O O . GLY A 1 78 ? 7.103 -3.425 9.480 1.00 76.44 78 GLY A O 1
ATOM 593 N N . PHE A 1 79 ? 7.409 -2.498 11.486 1.00 84.81 79 PHE A N 1
ATOM 594 C CA . PHE A 1 79 ? 8.192 -1.366 10.966 1.00 84.81 79 PHE A CA 1
ATOM 595 C C . PHE A 1 79 ? 9.517 -1.806 10.345 1.00 84.81 79 PHE A C 1
ATOM 597 O O . PHE A 1 79 ? 10.027 -1.164 9.431 1.00 84.81 79 PHE A O 1
ATOM 604 N N . LYS A 1 80 ? 10.039 -2.957 10.779 1.00 86.06 80 LYS A N 1
ATOM 605 C CA . LYS A 1 80 ? 11.252 -3.557 10.220 1.00 86.06 80 LYS A CA 1
ATOM 606 C C . LYS A 1 80 ? 11.140 -3.818 8.710 1.00 86.06 80 LYS A C 1
ATOM 608 O O . LYS A 1 80 ? 12.148 -3.718 8.021 1.00 86.06 80 LYS A O 1
ATOM 613 N N . ALA A 1 81 ? 9.937 -4.090 8.192 1.00 85.69 81 ALA A N 1
ATOM 614 C CA . ALA A 1 81 ? 9.709 -4.314 6.762 1.00 85.69 81 ALA A CA 1
ATOM 615 C C . ALA A 1 81 ? 10.030 -3.077 5.897 1.00 85.69 81 ALA A C 1
ATOM 617 O O . ALA A 1 81 ? 10.263 -3.205 4.698 1.00 85.69 81 ALA A O 1
ATOM 618 N N . PHE A 1 82 ? 10.091 -1.884 6.502 1.00 88.56 82 PHE A N 1
ATOM 619 C CA . PHE A 1 82 ? 10.335 -0.622 5.805 1.00 88.56 82 PHE A CA 1
ATOM 620 C C . PHE A 1 82 ? 11.819 -0.263 5.669 1.00 88.56 82 PHE A C 1
ATOM 622 O O . PHE A 1 82 ? 12.149 0.623 4.886 1.00 88.56 82 PHE A O 1
ATOM 629 N N . PHE A 1 83 ? 12.721 -0.926 6.403 1.00 89.00 83 PHE A N 1
ATOM 630 C CA . PHE A 1 83 ? 14.137 -0.531 6.477 1.00 89.00 83 PHE A CA 1
ATOM 631 C C . PHE A 1 83 ? 14.865 -0.623 5.139 1.00 89.00 83 PHE A C 1
ATOM 633 O O . PHE A 1 83 ? 15.694 0.229 4.829 1.00 89.00 83 PHE A O 1
ATOM 640 N N . ASP A 1 84 ? 14.523 -1.631 4.342 1.00 88.69 84 ASP A N 1
ATOM 641 C CA . ASP A 1 84 ? 15.173 -1.896 3.060 1.00 88.69 84 ASP A CA 1
ATOM 642 C C . ASP A 1 84 ? 14.370 -1.354 1.865 1.00 88.69 84 ASP A C 1
ATOM 644 O O . ASP A 1 84 ? 14.750 -1.574 0.708 1.00 88.69 84 ASP A O 1
ATOM 648 N N . LEU A 1 85 ? 13.264 -0.640 2.123 1.00 93.00 85 LEU A N 1
ATOM 649 C CA . LEU A 1 85 ? 12.451 -0.061 1.063 1.00 93.00 85 LEU A CA 1
ATOM 650 C C . LEU A 1 85 ? 13.155 1.126 0.413 1.00 93.00 85 LEU A C 1
ATOM 652 O O . LEU A 1 85 ? 13.666 2.041 1.062 1.00 93.00 85 LEU A O 1
ATOM 656 N N . LYS A 1 86 ? 13.111 1.159 -0.914 1.00 94.75 86 LYS A N 1
ATOM 657 C CA . LYS A 1 86 ? 13.584 2.298 -1.690 1.00 94.75 86 LYS A CA 1
ATOM 658 C C . LYS A 1 86 ? 12.635 3.487 -1.548 1.00 94.75 86 LYS A C 1
ATOM 660 O O . LYS A 1 86 ? 11.426 3.300 -1.402 1.00 94.75 86 LYS A O 1
ATOM 665 N N . PRO A 1 87 ? 13.136 4.718 -1.758 1.00 95.25 87 PRO A N 1
ATOM 666 C CA . PRO A 1 87 ? 12.303 5.920 -1.736 1.00 95.25 87 PRO A CA 1
ATOM 667 C C . PRO A 1 87 ? 11.083 5.852 -2.668 1.00 95.25 87 PRO A C 1
ATOM 669 O O . PRO A 1 87 ? 10.016 6.350 -2.320 1.00 95.25 87 PRO A O 1
ATOM 672 N N . ALA A 1 88 ? 11.216 5.197 -3.829 1.00 95.56 88 ALA A N 1
ATOM 673 C CA . ALA A 1 88 ? 10.096 5.000 -4.747 1.00 95.56 88 ALA A CA 1
ATOM 674 C C . ALA A 1 88 ? 8.988 4.133 -4.132 1.00 95.56 88 ALA A C 1
ATOM 676 O O . ALA A 1 88 ? 7.819 4.501 -4.203 1.00 95.56 88 ALA A O 1
ATOM 677 N N . SER A 1 89 ? 9.359 3.036 -3.469 1.00 96.69 89 SER A N 1
ATOM 678 C CA . SER A 1 89 ? 8.433 2.141 -2.772 1.00 96.69 89 SER A CA 1
ATOM 679 C C . SER A 1 89 ? 7.701 2.856 -1.642 1.00 96.69 89 SER A C 1
ATOM 681 O O . SER A 1 89 ? 6.497 2.686 -1.503 1.00 96.69 89 SER A O 1
ATOM 683 N N . ILE A 1 90 ? 8.392 3.725 -0.896 1.00 95.25 90 ILE A N 1
ATOM 684 C CA . ILE A 1 90 ? 7.784 4.531 0.174 1.00 95.25 90 ILE A CA 1
ATOM 685 C C . ILE A 1 90 ? 6.760 5.529 -0.392 1.00 95.25 90 ILE A C 1
ATOM 687 O O . ILE A 1 90 ? 5.669 5.664 0.158 1.00 95.25 90 ILE A O 1
ATOM 691 N N . LYS A 1 91 ? 7.063 6.210 -1.507 1.00 96.50 91 LYS A N 1
ATOM 692 C CA . LYS A 1 91 ? 6.102 7.133 -2.141 1.00 96.50 91 LYS A CA 1
ATOM 693 C C . LYS A 1 91 ? 4.880 6.406 -2.706 1.00 96.50 91 LYS A C 1
ATOM 695 O O . LYS A 1 91 ? 3.762 6.863 -2.503 1.00 96.50 91 LYS A O 1
ATOM 700 N N . VAL A 1 92 ? 5.084 5.265 -3.368 1.00 97.69 92 VAL A N 1
ATOM 701 C CA . VAL A 1 92 ? 3.982 4.416 -3.854 1.00 97.69 92 VAL A CA 1
ATOM 702 C C . VAL A 1 92 ? 3.152 3.890 -2.682 1.00 97.69 92 VAL A C 1
ATOM 704 O O . VAL A 1 92 ? 1.928 3.891 -2.749 1.00 97.69 92 VAL A O 1
ATOM 707 N N . PHE A 1 93 ? 3.794 3.521 -1.573 1.00 95.94 93 PHE A N 1
ATOM 708 C CA . PHE A 1 93 ? 3.098 3.132 -0.351 1.00 95.94 93 PHE A CA 1
ATOM 709 C C . PHE A 1 93 ? 2.248 4.271 0.223 1.00 95.94 93 PHE A C 1
ATOM 711 O O . PHE A 1 93 ? 1.104 4.041 0.600 1.00 95.94 93 PHE A O 1
ATOM 718 N N . LYS A 1 94 ? 2.744 5.515 0.222 1.00 95.00 94 LYS A N 1
ATOM 719 C CA . LYS A 1 94 ? 1.941 6.682 0.621 1.00 95.00 94 LYS A CA 1
ATOM 720 C C . LYS A 1 94 ? 0.691 6.850 -0.253 1.00 95.00 94 LYS A C 1
ATOM 722 O O . LYS A 1 94 ? -0.365 7.149 0.296 1.00 95.00 94 LYS A O 1
ATOM 727 N N . TYR A 1 95 ? 0.792 6.639 -1.568 1.00 96.62 95 TYR A N 1
ATOM 728 C CA . TYR A 1 95 ? -0.377 6.642 -2.461 1.00 96.62 95 TYR A CA 1
ATOM 729 C C . TYR A 1 95 ? -1.368 5.531 -2.076 1.00 96.62 95 TYR A C 1
ATOM 731 O O . TYR A 1 95 ? -2.554 5.799 -1.911 1.00 96.62 95 TYR A O 1
ATOM 739 N N . ILE A 1 96 ? -0.876 4.308 -1.838 1.00 95.81 96 ILE A N 1
ATOM 740 C CA . ILE A 1 96 ? -1.700 3.167 -1.400 1.00 95.81 96 ILE A CA 1
ATOM 741 C C . ILE A 1 96 ? -2.466 3.496 -0.113 1.00 95.81 96 ILE A C 1
ATOM 743 O O . ILE A 1 96 ? -3.662 3.230 -0.044 1.00 95.81 96 ILE A O 1
ATOM 747 N N . LEU A 1 97 ? -1.821 4.126 0.877 1.00 92.38 97 LEU A N 1
ATOM 748 C CA . LEU A 1 97 ? -2.485 4.538 2.121 1.00 92.38 97 LEU A CA 1
ATOM 749 C C . LEU A 1 97 ? -3.674 5.482 1.879 1.00 92.38 97 LEU A C 1
ATOM 751 O O . LEU A 1 97 ? -4.637 5.439 2.639 1.00 92.38 97 LEU A O 1
ATOM 755 N N . GLY A 1 98 ? -3.625 6.305 0.827 1.00 92.06 98 GLY A N 1
ATOM 756 C CA . GLY A 1 98 ? -4.734 7.174 0.425 1.00 92.06 98 GLY A CA 1
ATOM 757 C C . GLY A 1 98 ? -5.922 6.431 -0.195 1.00 92.06 98 GLY A C 1
ATOM 758 O O . GLY A 1 98 ? -7.033 6.951 -0.178 1.00 92.06 98 GLY A O 1
ATOM 759 N N . GLN A 1 99 ? -5.711 5.212 -0.700 1.00 92.88 99 GLN A N 1
ATOM 760 C CA . GLN A 1 99 ? -6.758 4.372 -1.298 1.00 92.88 99 GLN A CA 1
ATOM 761 C C . GLN A 1 99 ? -7.489 3.503 -0.264 1.00 92.88 99 GLN A C 1
ATOM 763 O O . GLN A 1 99 ? -8.521 2.899 -0.570 1.00 92.88 99 GLN A O 1
ATOM 768 N N . LEU A 1 100 ? -6.967 3.420 0.964 1.00 90.75 100 LEU A N 1
ATOM 769 C CA . LEU A 1 100 ? -7.541 2.582 2.008 1.00 90.75 100 LEU A CA 1
ATOM 770 C C . LEU A 1 100 ? -8.825 3.185 2.564 1.00 90.75 100 LEU A C 1
ATOM 772 O O . LEU A 1 100 ? -8.896 4.358 2.931 1.00 90.75 100 LEU A O 1
ATOM 776 N N . LYS A 1 101 ? -9.837 2.330 2.697 1.00 87.62 101 LYS A N 1
ATOM 777 C CA . LYS A 1 101 ? -11.084 2.657 3.384 1.00 87.62 101 LYS A CA 1
ATOM 778 C C . LYS A 1 101 ? -11.086 2.029 4.777 1.00 87.62 101 LYS A C 1
ATOM 780 O O . LYS A 1 101 ? -10.557 0.931 4.953 1.00 87.62 101 LYS A O 1
ATOM 785 N N . PRO A 1 102 ? -11.702 2.681 5.777 1.00 84.81 102 PRO A N 1
ATOM 786 C CA . PRO A 1 102 ? -11.839 2.097 7.105 1.00 84.81 102 PRO A CA 1
ATOM 787 C C . PRO A 1 102 ? -12.468 0.700 7.053 1.00 84.81 102 PRO A C 1
ATOM 789 O O . PRO A 1 102 ? -13.465 0.490 6.363 1.00 84.81 102 PRO A O 1
ATOM 792 N N . ASN A 1 103 ? -11.905 -0.235 7.823 1.00 82.62 103 ASN A N 1
ATOM 793 C CA . ASN A 1 103 ? -12.340 -1.635 7.912 1.00 82.62 103 ASN A CA 1
ATOM 794 C C . ASN A 1 103 ? -12.260 -2.424 6.593 1.00 82.62 103 ASN A C 1
ATOM 796 O O . ASN A 1 103 ? -12.940 -3.440 6.454 1.00 82.62 103 ASN A O 1
ATOM 800 N N . GLN A 1 104 ? -11.448 -1.968 5.637 1.00 87.44 104 GLN A N 1
ATOM 801 C CA . GLN A 1 104 ? -11.116 -2.731 4.440 1.00 87.44 104 GLN A CA 1
ATOM 802 C C . GLN A 1 104 ? -9.639 -3.110 4.454 1.00 87.44 104 GLN A C 1
ATOM 804 O O . GLN A 1 104 ? -8.778 -2.309 4.806 1.00 87.44 104 GLN A O 1
ATOM 809 N N . ASP A 1 105 ? -9.378 -4.351 4.072 1.00 88.75 105 ASP A N 1
ATOM 810 C CA . ASP A 1 105 ? -8.062 -4.984 3.976 1.00 88.75 105 ASP A CA 1
ATOM 811 C C . ASP A 1 105 ? -7.625 -5.163 2.513 1.00 88.75 105 ASP A C 1
ATOM 813 O O . ASP A 1 105 ? -6.695 -5.902 2.197 1.00 88.75 105 ASP A O 1
ATOM 817 N N . SER A 1 106 ? -8.341 -4.505 1.602 1.00 94.44 106 SER A N 1
ATOM 818 C CA . SER A 1 106 ? -8.093 -4.515 0.171 1.00 94.44 106 SER A CA 1
ATOM 819 C C . SER A 1 106 ? -8.273 -3.127 -0.420 1.00 94.44 106 SER A C 1
ATOM 821 O O . SER A 1 106 ? -9.010 -2.289 0.106 1.00 94.44 106 SER A O 1
ATOM 823 N N . PHE A 1 107 ? -7.583 -2.888 -1.529 1.00 95.88 107 PHE A N 1
ATOM 824 C CA . PHE A 1 107 ? -7.664 -1.641 -2.274 1.00 95.88 107 PHE A CA 1
ATOM 825 C C . PHE A 1 107 ? -7.503 -1.884 -3.771 1.00 95.88 107 PHE A C 1
ATOM 827 O O . PHE A 1 107 ? -6.940 -2.890 -4.212 1.00 95.88 107 PHE A O 1
ATOM 834 N N . MET A 1 108 ? -8.007 -0.932 -4.553 1.00 96.81 108 MET A N 1
ATOM 835 C CA . MET A 1 108 ? -7.771 -0.867 -5.989 1.00 96.81 108 MET A CA 1
ATOM 836 C C . MET A 1 108 ? -6.597 0.073 -6.259 1.00 96.81 108 MET A C 1
ATOM 838 O O . MET A 1 108 ? -6.500 1.141 -5.659 1.00 96.81 108 MET A O 1
ATOM 842 N N . PHE A 1 109 ? -5.702 -0.330 -7.150 1.00 97.56 109 PHE A N 1
ATOM 843 C CA . PHE A 1 109 ? -4.522 0.424 -7.532 1.00 97.56 109 PHE A CA 1
ATOM 844 C C . PHE A 1 109 ? -4.696 0.991 -8.939 1.00 97.56 109 PHE A C 1
ATOM 846 O O . PHE A 1 109 ? -4.767 0.238 -9.915 1.00 97.56 109 PHE A O 1
ATOM 853 N N . PHE A 1 110 ? -4.716 2.318 -9.052 1.00 97.25 110 PHE A N 1
ATOM 854 C CA . PHE A 1 110 ? -4.829 3.006 -10.333 1.00 97.25 110 PHE A CA 1
ATOM 855 C C . PHE A 1 110 ? -3.462 3.544 -10.757 1.00 97.25 110 PHE A C 1
ATOM 857 O O . PHE A 1 110 ? -2.890 4.437 -10.133 1.00 97.25 110 PHE A O 1
ATOM 864 N N . MET A 1 111 ? -2.919 2.971 -11.835 1.00 96.94 111 MET A N 1
ATOM 865 C CA . MET A 1 111 ? -1.575 3.301 -12.319 1.00 96.94 111 MET A CA 1
ATOM 866 C C . MET A 1 111 ? -1.437 4.785 -12.680 1.00 96.94 111 MET A C 1
ATOM 868 O O . MET A 1 111 ? -0.428 5.401 -12.342 1.00 96.94 111 MET A O 1
ATOM 872 N N . ASP A 1 112 ? -2.439 5.364 -13.341 1.00 97.25 112 ASP A N 1
ATOM 873 C CA . ASP A 1 112 ? -2.376 6.754 -13.800 1.00 97.25 112 ASP A CA 1
ATOM 874 C C . ASP A 1 112 ? -2.364 7.753 -12.638 1.00 97.25 112 ASP A C 1
ATOM 876 O O . ASP A 1 112 ? -1.512 8.639 -12.614 1.00 97.25 112 ASP A O 1
ATOM 880 N N . GLU A 1 113 ? -3.203 7.543 -11.622 1.00 97.62 113 GLU A N 1
ATOM 881 C CA . GLU A 1 113 ? -3.209 8.367 -10.406 1.00 97.62 113 GLU A CA 1
ATOM 882 C C . GLU A 1 113 ? -1.890 8.246 -9.635 1.00 97.62 113 GLU A C 1
ATOM 884 O O . GLU A 1 113 ? -1.317 9.240 -9.190 1.00 97.62 113 GLU A O 1
ATOM 889 N N . CYS A 1 114 ? -1.352 7.027 -9.512 1.00 97.81 114 CYS A N 1
ATOM 890 C CA . CYS A 1 114 ? -0.077 6.824 -8.832 1.00 97.81 114 CYS A CA 1
ATOM 891 C C . CYS A 1 114 ? 1.076 7.527 -9.568 1.00 97.81 114 CYS A C 1
ATOM 893 O O . CYS A 1 114 ? 1.986 8.071 -8.934 1.00 97.81 114 CYS A O 1
ATOM 895 N N . LYS A 1 115 ? 1.054 7.546 -10.907 1.00 97.50 115 LYS A N 1
ATOM 896 C CA . LYS A 1 115 ? 2.032 8.286 -11.721 1.00 97.50 115 LYS A CA 1
ATOM 897 C C . LYS A 1 115 ? 1.922 9.788 -11.491 1.00 97.50 115 LYS A C 1
ATOM 899 O O . LYS A 1 115 ? 2.958 10.426 -11.315 1.00 97.50 115 LYS A O 1
ATOM 904 N N . GLU A 1 116 ? 0.706 10.327 -11.472 1.00 97.31 116 GLU A N 1
ATOM 905 C CA . GLU A 1 116 ? 0.454 11.748 -11.217 1.00 97.31 116 GLU A CA 1
ATOM 906 C C . GLU A 1 116 ? 0.957 12.164 -9.829 1.00 97.31 116 GLU A C 1
ATOM 908 O O . GLU A 1 116 ? 1.682 13.149 -9.701 1.00 97.31 116 GLU A O 1
ATOM 913 N N . GLU A 1 117 ? 0.663 11.367 -8.801 1.00 95.88 117 GLU A N 1
ATOM 914 C CA . GLU A 1 117 ? 1.047 11.691 -7.427 1.00 95.88 117 GLU A CA 1
ATOM 915 C C . GLU A 1 117 ? 2.552 11.519 -7.168 1.00 95.88 117 GLU A C 1
ATOM 917 O O . GLU A 1 117 ? 3.177 12.322 -6.469 1.00 95.88 117 GLU A O 1
ATOM 922 N N . THR A 1 118 ? 3.159 10.452 -7.696 1.00 96.62 118 THR A N 1
ATOM 923 C CA . THR A 1 118 ? 4.550 10.107 -7.364 1.00 96.62 118 THR A CA 1
ATOM 924 C C . THR A 1 118 ? 5.579 10.671 -8.344 1.00 96.62 118 THR A C 1
ATOM 926 O O . THR A 1 118 ? 6.756 10.788 -7.984 1.00 96.62 118 THR A O 1
ATOM 929 N N . GLY A 1 119 ? 5.162 11.000 -9.571 1.00 96.75 119 GLY A N 1
ATOM 930 C CA . GLY A 1 119 ? 6.031 11.414 -10.675 1.00 96.75 119 GLY A CA 1
ATOM 931 C C . GL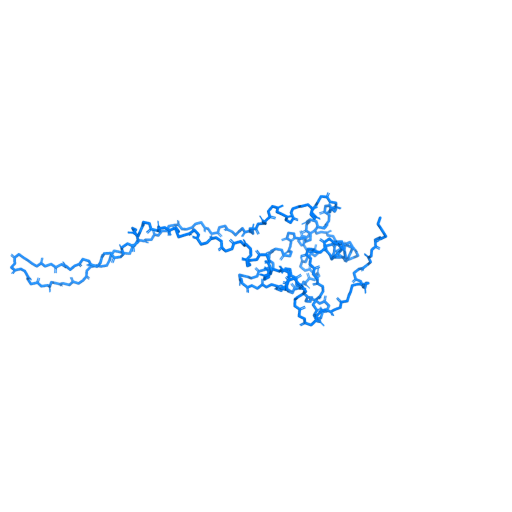Y A 1 119 ? 6.893 10.288 -11.259 1.00 96.75 119 GLY A C 1
ATOM 932 O O . GLY A 1 119 ? 7.829 10.557 -12.013 1.00 96.75 119 GLY A O 1
ATOM 933 N N . TYR A 1 120 ? 6.638 9.027 -10.897 1.00 97.31 120 TYR A N 1
ATOM 934 C CA . TYR A 1 120 ? 7.426 7.889 -11.368 1.00 97.31 120 TYR A CA 1
ATOM 935 C C . TYR A 1 120 ? 6.876 7.272 -12.651 1.00 97.31 120 TYR A C 1
ATOM 937 O O . TYR A 1 120 ? 5.687 7.320 -12.945 1.00 97.31 120 TYR A O 1
ATOM 945 N N . SER A 1 121 ? 7.763 6.626 -13.412 1.00 97.19 121 SER A N 1
ATOM 946 C CA . SER A 1 121 ? 7.359 5.810 -14.552 1.00 97.19 121 SER A CA 1
ATOM 947 C C . SER A 1 121 ? 6.663 4.529 -14.099 1.00 97.19 121 SER A C 1
ATOM 949 O O . SER A 1 121 ? 6.975 3.974 -13.045 1.00 97.19 121 SER A O 1
ATOM 951 N N . GLU A 1 122 ? 5.799 3.996 -14.955 1.00 96.19 122 GLU A N 1
ATOM 952 C CA . GLU A 1 122 ? 5.085 2.736 -14.732 1.00 96.19 122 GLU A CA 1
ATOM 953 C C . GLU A 1 122 ? 6.032 1.574 -14.383 1.00 96.19 122 GLU A C 1
ATOM 955 O O . GLU A 1 122 ? 5.812 0.839 -13.426 1.00 96.19 122 GLU A O 1
ATOM 960 N N . VAL A 1 123 ? 7.175 1.472 -15.069 1.00 95.56 123 VAL A N 1
ATOM 961 C CA . VAL A 1 123 ? 8.211 0.469 -14.765 1.00 95.56 123 VAL A CA 1
ATOM 962 C C . VAL A 1 123 ? 8.761 0.623 -13.340 1.00 95.56 123 VAL A C 1
ATOM 964 O O . VAL A 1 123 ? 9.078 -0.368 -12.679 1.00 95.56 123 VAL A O 1
ATOM 967 N N . SER A 1 124 ? 8.912 1.857 -12.859 1.00 96.44 124 SER A N 1
ATOM 968 C CA . SER A 1 124 ? 9.394 2.124 -11.499 1.00 96.44 124 SER A CA 1
ATOM 969 C C . SER A 1 124 ? 8.325 1.792 -10.461 1.00 96.44 124 SER A C 1
ATOM 971 O O . SER A 1 124 ? 8.656 1.214 -9.428 1.00 96.44 124 SER A O 1
ATOM 973 N N . ILE A 1 125 ? 7.058 2.074 -10.770 1.00 97.44 125 ILE A N 1
ATOM 974 C CA . ILE A 1 125 ? 5.908 1.724 -9.933 1.00 97.44 125 ILE A CA 1
ATOM 975 C C . ILE A 1 125 ? 5.752 0.204 -9.838 1.00 97.44 125 ILE A C 1
ATOM 977 O O . ILE A 1 125 ? 5.662 -0.324 -8.737 1.00 97.44 125 ILE A O 1
ATOM 981 N N . PHE A 1 126 ? 5.848 -0.538 -10.943 1.00 96.25 126 PHE A N 1
ATOM 982 C CA . PHE A 1 126 ? 5.814 -2.005 -10.899 1.00 96.25 126 PHE A CA 1
ATOM 983 C C . PHE A 1 126 ? 6.955 -2.607 -10.074 1.00 96.25 126 PHE A C 1
ATOM 985 O O . PHE A 1 126 ? 6.764 -3.600 -9.372 1.00 96.25 126 PHE A O 1
ATOM 992 N N . ARG A 1 127 ? 8.151 -2.007 -10.124 1.00 96.06 127 ARG A N 1
ATOM 993 C CA . ARG A 1 127 ? 9.270 -2.415 -9.260 1.00 96.06 127 ARG A CA 1
ATOM 994 C C . ARG A 1 127 ? 8.988 -2.120 -7.789 1.00 96.06 127 ARG A C 1
ATOM 996 O O . ARG A 1 127 ? 9.318 -2.957 -6.958 1.00 96.06 127 ARG A O 1
ATOM 1003 N N . ALA A 1 128 ? 8.395 -0.967 -7.485 1.00 96.75 128 ALA A N 1
ATOM 1004 C CA . ALA A 1 128 ? 7.975 -0.602 -6.137 1.00 96.75 128 ALA A CA 1
ATOM 1005 C C . ALA A 1 128 ? 6.904 -1.564 -5.600 1.00 96.75 128 ALA A C 1
ATOM 1007 O O . ALA A 1 128 ? 7.068 -2.094 -4.509 1.00 96.75 128 ALA A O 1
ATOM 1008 N N . LEU A 1 129 ? 5.870 -1.875 -6.386 1.00 97.00 129 LEU A N 1
ATOM 1009 C CA . LEU A 1 129 ? 4.844 -2.858 -6.022 1.00 97.00 129 LEU A CA 1
ATOM 1010 C C . LEU A 1 129 ? 5.451 -4.241 -5.756 1.00 97.00 129 LEU A C 1
ATOM 1012 O O . LEU A 1 129 ? 5.162 -4.850 -4.733 1.00 97.00 129 LEU A O 1
ATOM 1016 N N . GLY A 1 130 ? 6.356 -4.715 -6.621 1.00 96.06 130 GLY A N 1
ATOM 1017 C CA . GLY A 1 130 ? 7.059 -5.983 -6.398 1.00 96.06 130 GLY A CA 1
ATOM 1018 C C . GLY A 1 130 ? 7.930 -5.985 -5.135 1.00 96.06 130 GLY A C 1
ATOM 1019 O O . GLY A 1 130 ? 8.073 -7.016 -4.479 1.00 96.06 130 GLY A O 1
ATOM 1020 N N . GLU A 1 131 ? 8.495 -4.837 -4.762 1.00 95.62 131 GLU A N 1
ATOM 1021 C CA . GLU A 1 131 ? 9.260 -4.670 -3.525 1.00 95.62 131 GLU A CA 1
ATOM 1022 C C . GLU A 1 131 ? 8.358 -4.686 -2.286 1.00 95.62 131 GLU A C 1
ATOM 1024 O O . GLU A 1 131 ? 8.676 -5.380 -1.325 1.00 95.62 131 GLU A O 1
ATOM 1029 N N . LEU A 1 132 ? 7.203 -4.017 -2.340 1.00 95.81 132 LEU A N 1
ATOM 1030 C CA . LEU A 1 132 ? 6.191 -4.063 -1.281 1.00 95.81 132 LEU A CA 1
ATOM 1031 C C . LEU A 1 132 ? 5.625 -5.482 -1.099 1.00 95.81 132 LEU A C 1
ATOM 1033 O O . LEU A 1 132 ? 5.452 -5.924 0.035 1.00 95.81 132 LEU A O 1
ATOM 1037 N N . CYS A 1 133 ? 5.416 -6.227 -2.192 1.00 95.25 133 CYS A N 1
ATOM 1038 C CA . CYS A 1 133 ? 5.059 -7.648 -2.130 1.00 95.25 133 CYS A CA 1
ATOM 1039 C C . CYS A 1 133 ? 6.182 -8.511 -1.545 1.00 95.25 133 CYS A C 1
ATOM 1041 O O . CYS A 1 133 ? 5.925 -9.409 -0.749 1.00 95.25 133 CYS A O 1
ATOM 1043 N N . SER A 1 134 ? 7.438 -8.236 -1.908 1.00 93.81 134 SER A N 1
ATOM 1044 C CA . SER A 1 134 ? 8.599 -8.955 -1.362 1.00 93.81 134 SER A CA 1
ATOM 1045 C C . SER A 1 134 ? 8.769 -8.731 0.141 1.00 93.81 134 SER A C 1
ATOM 1047 O O . SER A 1 134 ? 9.260 -9.619 0.830 1.00 93.81 134 SER A O 1
ATOM 1049 N N . ALA A 1 135 ? 8.394 -7.546 0.625 1.00 92.19 135 ALA A N 1
ATOM 1050 C CA . ALA A 1 135 ? 8.430 -7.171 2.033 1.00 92.19 135 ALA A CA 1
ATOM 1051 C C . ALA A 1 135 ? 7.189 -7.634 2.819 1.00 92.19 135 ALA A C 1
ATOM 1053 O O . ALA A 1 135 ? 7.079 -7.300 3.995 1.00 92.19 135 ALA A O 1
ATOM 1054 N N . GLU A 1 136 ? 6.264 -8.365 2.179 1.00 91.88 136 GLU A N 1
ATOM 1055 C CA . GLU A 1 136 ? 5.003 -8.832 2.776 1.00 91.88 136 GLU A CA 1
ATOM 1056 C C . GLU A 1 136 ? 4.141 -7.685 3.337 1.00 91.88 136 GLU A C 1
ATOM 1058 O O . GLU A 1 136 ? 3.374 -7.870 4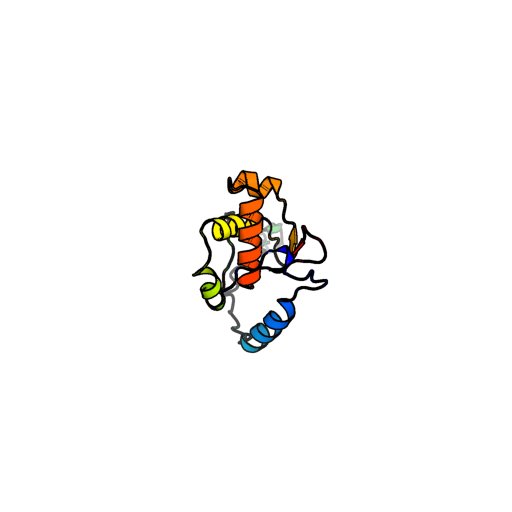.275 1.00 91.88 136 GLU A O 1
ATOM 1063 N N . ILE A 1 137 ? 4.270 -6.485 2.755 1.00 92.69 137 ILE A N 1
ATOM 1064 C CA . ILE A 1 137 ? 3.466 -5.309 3.119 1.00 92.69 137 ILE A CA 1
ATOM 1065 C C . ILE A 1 137 ? 2.138 -5.322 2.362 1.00 92.69 137 ILE A C 1
ATOM 1067 O O . ILE A 1 137 ? 1.126 -4.909 2.905 1.00 92.69 137 ILE A O 1
ATOM 1071 N N . ILE A 1 138 ? 2.146 -5.774 1.105 1.00 95.38 138 ILE A N 1
ATOM 1072 C CA . ILE A 1 138 ? 0.938 -5.946 0.289 1.00 95.38 138 ILE A CA 1
ATOM 1073 C C . ILE A 1 138 ? 0.979 -7.290 -0.434 1.00 95.38 138 ILE A C 1
ATOM 1075 O O . ILE A 1 138 ? 2.051 -7.846 -0.674 1.00 95.38 138 ILE A O 1
ATOM 1079 N N . ALA A 1 139 ? -0.174 -7.784 -0.866 1.00 96.62 139 ALA A N 1
ATOM 1080 C CA . ALA A 1 139 ? -0.281 -8.972 -1.707 1.00 96.62 139 ALA A CA 1
ATOM 1081 C C . ALA A 1 139 ? -1.183 -8.698 -2.911 1.00 96.62 139 ALA A C 1
ATOM 1083 O O . ALA A 1 139 ? -2.105 -7.891 -2.828 1.00 96.62 139 ALA A O 1
ATOM 1084 N N . ARG A 1 140 ? -0.935 -9.371 -4.039 1.00 97.12 140 ARG A N 1
ATOM 1085 C CA . ARG A 1 140 ? -1.810 -9.254 -5.213 1.00 97.12 140 ARG A CA 1
ATOM 1086 C C . ARG A 1 140 ? -3.148 -9.938 -4.937 1.00 97.12 140 ARG A C 1
ATOM 1088 O O . ARG A 1 140 ? -3.176 -11.052 -4.413 1.00 97.12 140 ARG A O 1
ATOM 1095 N N . GLY A 1 141 ? -4.237 -9.279 -5.305 1.00 95.81 141 GLY A N 1
ATOM 1096 C CA . GLY A 1 141 ? -5.599 -9.788 -5.202 1.00 95.81 141 GLY A CA 1
ATOM 1097 C C . GLY A 1 141 ? -5.973 -10.708 -6.361 1.00 95.81 141 GLY A C 1
ATOM 1098 O O . GLY A 1 141 ? -5.112 -11.266 -7.040 1.00 95.81 141 GLY A O 1
ATOM 1099 N N . ARG A 1 142 ? -7.278 -10.869 -6.595 1.00 93.25 142 ARG A N 1
ATOM 1100 C CA . ARG A 1 142 ? -7.829 -11.727 -7.664 1.00 93.25 142 ARG A CA 1
ATOM 1101 C C . ARG A 1 142 ? -7.678 -11.128 -9.066 1.00 93.25 142 ARG A C 1
ATOM 1103 O O . ARG A 1 142 ? -7.783 -11.860 -10.046 1.00 93.25 142 ARG A O 1
ATOM 1110 N N . ALA A 1 143 ? -7.472 -9.817 -9.156 1.00 93.75 143 ALA A N 1
ATOM 1111 C CA . ALA A 1 143 ? -7.306 -9.064 -10.392 1.00 93.75 143 ALA A CA 1
ATOM 1112 C C . ALA A 1 143 ? -6.039 -8.203 -10.316 1.00 93.75 143 ALA A C 1
ATOM 1114 O O . ALA A 1 143 ? -5.587 -7.860 -9.228 1.00 93.75 143 ALA A O 1
ATOM 1115 N N . ASP A 1 144 ? -5.489 -7.809 -11.465 1.00 91.81 144 ASP A N 1
ATOM 1116 C CA . ASP A 1 144 ? -4.207 -7.085 -11.534 1.00 91.81 144 ASP A CA 1
ATOM 1117 C C . ASP A 1 144 ? -4.202 -5.723 -10.827 1.00 91.81 144 ASP A C 1
ATOM 1119 O O . ASP A 1 144 ? -3.152 -5.249 -10.388 1.00 91.81 144 ASP A O 1
ATOM 1123 N N . ILE A 1 145 ? -5.377 -5.106 -10.714 1.00 95.12 145 ILE A N 1
ATOM 1124 C CA . ILE A 1 145 ? -5.576 -3.817 -10.047 1.00 95.12 145 ILE A CA 1
ATOM 1125 C C . ILE A 1 145 ? -5.958 -3.964 -8.574 1.00 95.12 145 ILE A C 1
ATOM 1127 O O . ILE A 1 145 ? -6.035 -2.963 -7.878 1.00 95.12 145 ILE A O 1
ATOM 1131 N N . GLU A 1 146 ? -6.245 -5.169 -8.089 1.00 96.44 146 GLU A N 1
ATOM 1132 C CA . GLU A 1 146 ? -6.710 -5.399 -6.720 1.00 96.44 146 GLU A CA 1
ATOM 1133 C C . GLU A 1 146 ? -5.567 -5.935 -5.865 1.00 96.44 146 GLU A C 1
ATOM 1135 O O . GLU A 1 146 ? -4.809 -6.800 -6.303 1.00 96.44 146 GLU A O 1
ATOM 1140 N N . TYR A 1 147 ? -5.447 -5.429 -4.642 1.00 97.56 147 TYR A N 1
ATOM 1141 C CA . TYR A 1 147 ? -4.397 -5.797 -3.697 1.00 97.56 147 TYR A CA 1
ATOM 1142 C C . TYR A 1 147 ? -4.969 -5.940 -2.289 1.00 97.56 147 TYR A C 1
ATOM 1144 O O . TYR A 1 147 ? -5.990 -5.334 -1.970 1.00 97.56 147 TYR A O 1
ATOM 1152 N N . TYR A 1 148 ? -4.280 -6.718 -1.457 1.00 95.94 148 TYR A N 1
ATOM 1153 C CA . TYR A 1 148 ? -4.513 -6.845 -0.020 1.00 95.94 148 TYR A CA 1
ATOM 1154 C C . TYR A 1 148 ? -3.389 -6.176 0.775 1.00 95.94 148 TYR A C 1
ATOM 1156 O O . TYR A 1 148 ? -2.257 -6.106 0.282 1.00 95.94 148 TY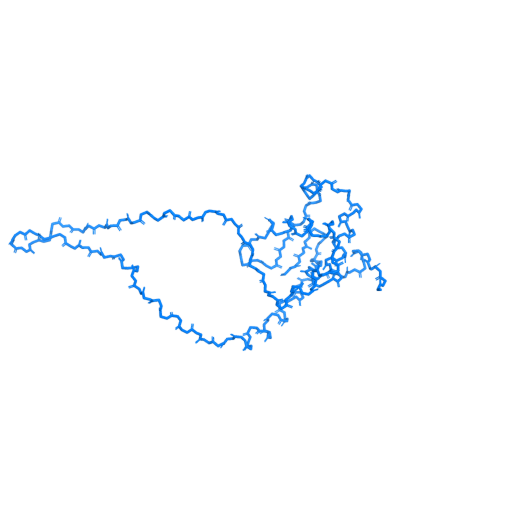R A O 1
ATOM 1164 N N . ILE A 1 149 ? -3.695 -5.722 1.991 1.00 91.38 149 ILE A N 1
ATOM 1165 C CA . ILE A 1 149 ? -2.766 -5.117 2.964 1.00 91.38 149 ILE A CA 1
ATOM 1166 C C . ILE A 1 149 ? -3.175 -5.458 4.401 1.00 91.38 149 ILE A C 1
ATOM 1168 O O . ILE A 1 149 ? -4.382 -5.701 4.632 1.00 91.38 149 ILE A O 1
#

Foldseek 3Di:
DPQDFLVNADAAADFPCPVVVVVVVVVVPPPPPPPPPPPVPQPFDFDADPVGHGPDTDTDDDDDPDDPDDDDDDDPVLCVLCPPADPLLVLLVVVVVVQDDPPDQKGFADQVVSCVRRVDDSVSSSSSSSSCVVSVVKHHHNDNRMIGD

Secondary structure (DSSP, 8-state):
-----GGGSPPPSS-HHHHHHHHHHHHH----------------EEEE-TTS-EEEEE-----------------GGGGGGGTT--HHHHHHHHHHHHHPPTT-SEEE--HHHHHHHH---HHHHHHHHHHHHHTTS-EE-SSTTEEE-